Protein AF-A0A0H3DFQ1-F1 (afdb_monomer_lite)

Sequence (58 aa):
MALTYAKPAIDASTALPIEAGLALEADLITKCFASEDARHGLR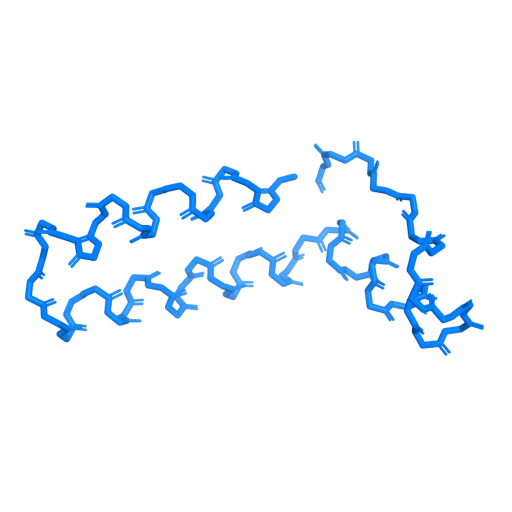SFVENGPWRATFRGR

Structure (mmCIF, N/CA/C/O backbone):
data_AF-A0A0H3DFQ1-F1
#
_entry.id   AF-A0A0H3DFQ1-F1
#
loop_
_atom_site.group_PDB
_atom_site.id
_atom_site.type_symbol
_atom_site.label_atom_id
_atom_site.label_alt_id
_atom_site.label_comp_id
_atom_site.label_asym_id
_atom_site.label_entity_id
_atom_site.label_seq_id
_atom_site.pdbx_PDB_ins_code
_atom_site.Cartn_x
_atom_site.Cartn_y
_atom_site.Cartn_z
_atom_site.occupancy
_atom_site.B_iso_or_equiv
_atom_site.auth_seq_id
_atom_site.auth_comp_id
_atom_site.auth_asym_id
_atom_site.auth_atom_id
_atom_site.pdbx_PDB_model_num
ATOM 1 N N . MET A 1 1 ? 0.388 2.705 8.202 1.00 57.91 1 MET A N 1
ATOM 2 C CA . MET A 1 1 ? 0.833 1.951 7.001 1.00 57.91 1 MET A CA 1
ATOM 3 C C . MET A 1 1 ? 0.152 2.319 5.676 1.00 57.91 1 MET A C 1
ATOM 5 O O . MET A 1 1 ? 0.703 2.023 4.625 1.00 57.91 1 MET A O 1
ATOM 9 N N . ALA A 1 2 ? -1.015 2.969 5.658 1.00 62.16 2 ALA A N 1
ATOM 10 C CA . ALA A 1 2 ? -1.705 3.267 4.393 1.00 62.16 2 ALA A CA 1
ATOM 11 C C . ALA A 1 2 ? -0.883 4.136 3.414 1.00 62.16 2 ALA A C 1
ATOM 13 O O . ALA A 1 2 ? -0.843 3.867 2.217 1.00 62.16 2 ALA A O 1
ATOM 14 N N . LEU A 1 3 ? -0.148 5.130 3.927 1.00 65.06 3 LEU A N 1
ATOM 15 C CA . LEU A 1 3 ? 0.664 6.039 3.105 1.00 65.06 3 LEU A CA 1
ATOM 16 C C . LEU A 1 3 ? 1.836 5.340 2.395 1.00 65.06 3 LEU A C 1
ATOM 18 O O . LEU A 1 3 ? 2.185 5.714 1.278 1.00 65.06 3 LEU A O 1
ATOM 22 N N . THR A 1 4 ? 2.413 4.300 3.006 1.00 69.94 4 THR A N 1
ATOM 23 C CA . THR A 1 4 ? 3.497 3.506 2.403 1.00 69.94 4 THR A CA 1
ATOM 24 C C . THR A 1 4 ? 3.022 2.620 1.254 1.00 69.94 4 THR A C 1
ATOM 26 O O . THR A 1 4 ? 3.846 2.230 0.438 1.00 69.94 4 THR A O 1
ATOM 29 N N . TYR A 1 5 ? 1.718 2.338 1.154 1.00 64.81 5 TYR A N 1
ATOM 30 C CA . TYR A 1 5 ? 1.124 1.633 0.012 1.00 64.81 5 TYR A CA 1
ATOM 31 C C . TYR A 1 5 ? 0.563 2.603 -1.038 1.00 64.81 5 TYR A C 1
ATOM 33 O O . TYR A 1 5 ? 0.679 2.347 -2.232 1.00 64.81 5 TYR A O 1
ATOM 41 N N . ALA A 1 6 ? 0.026 3.750 -0.612 1.00 70.19 6 ALA A N 1
ATOM 42 C CA . ALA A 1 6 ? -0.527 4.758 -1.516 1.00 70.19 6 ALA A CA 1
ATOM 43 C C . ALA A 1 6 ? 0.542 5.452 -2.378 1.00 70.19 6 ALA A C 1
ATOM 45 O O . ALA A 1 6 ? 0.316 5.697 -3.559 1.00 70.19 6 ALA A O 1
ATOM 46 N N . LYS A 1 7 ? 1.721 5.758 -1.818 1.00 77.44 7 LYS A N 1
ATOM 47 C CA . LYS A 1 7 ? 2.781 6.440 -2.576 1.00 77.44 7 LYS A CA 1
ATOM 48 C C . LYS A 1 7 ? 3.315 5.599 -3.755 1.00 77.44 7 LYS A C 1
ATOM 50 O O . LYS A 1 7 ? 3.330 6.120 -4.866 1.00 77.44 7 LYS A O 1
ATOM 55 N N . PRO A 1 8 ? 3.687 4.316 -3.573 1.00 70.50 8 PRO A N 1
ATOM 56 C CA . PRO A 1 8 ? 4.112 3.465 -4.684 1.00 70.50 8 PRO A CA 1
ATOM 57 C C . PRO A 1 8 ? 3.022 3.230 -5.732 1.00 70.50 8 PRO A C 1
ATOM 59 O O . PRO A 1 8 ? 3.347 3.142 -6.909 1.00 70.50 8 PRO A O 1
ATOM 62 N N . ALA A 1 9 ? 1.749 3.151 -5.326 1.00 67.31 9 ALA A N 1
ATOM 63 C CA . ALA A 1 9 ? 0.621 3.015 -6.249 1.00 67.31 9 ALA A CA 1
ATOM 64 C C . ALA A 1 9 ? 0.547 4.195 -7.234 1.00 67.31 9 ALA A C 1
ATOM 66 O O . ALA A 1 9 ? 0.529 3.998 -8.447 1.00 67.31 9 ALA A O 1
ATOM 67 N N . ILE A 1 10 ? 0.604 5.424 -6.712 1.00 75.69 10 ILE A N 1
ATOM 68 C CA . ILE A 1 10 ? 0.542 6.646 -7.523 1.00 75.69 10 ILE A CA 1
ATOM 69 C C . ILE A 1 10 ? 1.793 6.781 -8.402 1.00 75.69 10 ILE A C 1
ATOM 71 O O . ILE A 1 10 ? 1.676 7.030 -9.605 1.00 75.69 10 ILE A O 1
ATOM 75 N N . ASP A 1 11 ? 2.983 6.559 -7.835 1.00 77.00 11 ASP A N 1
ATOM 76 C CA . ASP A 1 11 ? 4.245 6.647 -8.580 1.00 77.00 11 ASP A CA 1
ATOM 77 C C . ASP A 1 11 ? 4.278 5.619 -9.736 1.00 77.00 11 ASP A C 1
ATOM 79 O O . ASP A 1 11 ? 4.708 5.934 -10.847 1.00 77.00 11 ASP A O 1
ATOM 83 N N . ALA A 1 12 ? 3.754 4.409 -9.513 1.00 69.94 12 ALA A N 1
ATOM 84 C CA . ALA A 1 12 ? 3.685 3.361 -10.527 1.00 69.94 12 ALA A CA 1
ATOM 85 C C . ALA A 1 12 ? 2.585 3.595 -11.576 1.00 69.94 12 ALA A C 1
ATOM 87 O O . ALA A 1 12 ? 2.797 3.262 -12.740 1.00 69.94 12 ALA A O 1
ATOM 88 N N . SER A 1 13 ? 1.455 4.213 -11.212 1.00 65.44 13 SER A N 1
ATOM 89 C CA . SER A 1 13 ? 0.378 4.551 -12.162 1.00 65.44 13 SER A CA 1
ATOM 90 C C . SER A 1 13 ? 0.844 5.481 -13.289 1.00 65.44 13 SE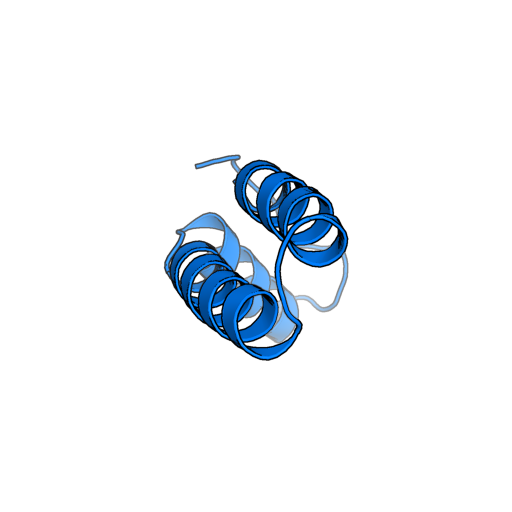R A C 1
ATOM 92 O O . SER A 1 13 ? 0.330 5.426 -14.401 1.00 65.44 13 SER A O 1
ATOM 94 N N . THR A 1 14 ? 1.863 6.302 -13.018 1.00 73.50 14 THR A N 1
ATOM 95 C CA . THR A 1 14 ? 2.430 7.241 -13.997 1.00 73.50 14 THR A CA 1
ATOM 96 C C . THR A 1 14 ? 3.510 6.586 -14.871 1.00 73.50 14 THR A C 1
ATOM 98 O O . THR A 1 14 ? 3.848 7.103 -15.933 1.00 73.50 14 THR A O 1
ATOM 101 N N . ALA A 1 15 ? 4.068 5.456 -14.427 1.00 77.81 15 ALA A N 1
ATOM 102 C CA . ALA A 1 15 ? 5.193 4.772 -15.067 1.00 77.81 15 ALA A CA 1
ATOM 103 C C . ALA A 1 15 ? 4.799 3.473 -15.796 1.00 77.81 15 ALA A C 1
ATOM 105 O O . ALA A 1 15 ? 5.588 2.960 -16.591 1.00 77.81 15 ALA A O 1
ATOM 106 N N . LEU A 1 16 ? 3.610 2.928 -15.525 1.00 76.81 16 LEU A N 1
ATOM 107 C CA . LEU A 1 16 ? 3.134 1.655 -16.064 1.00 76.81 16 LEU A CA 1
ATOM 108 C C . LEU A 1 16 ? 1.938 1.842 -17.012 1.00 76.81 16 LEU A C 1
ATOM 110 O O . LEU A 1 16 ? 1.167 2.787 -16.854 1.00 76.81 16 LEU A O 1
ATOM 114 N N . PRO A 1 17 ? 1.733 0.915 -17.967 1.00 84.00 17 PRO A N 1
ATOM 115 C CA . PRO A 1 17 ? 0.472 0.805 -18.695 1.00 84.00 17 PRO A CA 1
ATOM 116 C C . PRO A 1 17 ? -0.715 0.678 -17.732 1.00 84.00 17 PRO A C 1
ATOM 118 O O . PRO A 1 17 ? -0.587 0.068 -16.666 1.00 84.00 17 PRO A O 1
ATOM 121 N N . ILE A 1 18 ? -1.869 1.224 -18.122 1.00 82.31 18 ILE A N 1
ATOM 122 C CA . ILE A 1 18 ? -3.056 1.356 -17.264 1.00 82.31 18 ILE A CA 1
ATOM 123 C C . ILE A 1 18 ? -3.483 0.016 -16.644 1.00 82.31 18 ILE A C 1
ATOM 125 O O . ILE A 1 18 ? -3.810 -0.034 -15.462 1.00 82.31 18 ILE A O 1
ATOM 129 N N . GLU A 1 19 ? -3.398 -1.089 -17.387 1.00 86.75 19 GLU A N 1
ATOM 130 C CA . GLU A 1 19 ? -3.767 -2.426 -16.913 1.00 86.75 19 GLU A CA 1
ATOM 131 C C . GLU A 1 19 ? -2.817 -2.934 -15.819 1.00 86.75 19 GLU A C 1
ATOM 133 O O . GLU A 1 19 ? -3.251 -3.531 -14.832 1.00 86.75 19 GLU A O 1
ATOM 138 N N . ALA A 1 20 ? -1.517 -2.672 -15.974 1.00 80.06 20 ALA A N 1
ATOM 139 C CA . ALA A 1 20 ? -0.501 -3.053 -14.998 1.00 80.06 20 ALA A CA 1
ATOM 140 C C . ALA A 1 20 ? -0.573 -2.175 -13.738 1.00 80.06 20 ALA A C 1
ATOM 142 O O . ALA A 1 20 ? -0.429 -2.688 -12.627 1.00 80.06 20 ALA A O 1
ATOM 143 N N . GLY A 1 21 ? -0.852 -0.877 -13.902 1.00 82.69 21 GLY A N 1
ATOM 144 C CA . GLY A 1 21 ? -1.108 0.041 -12.790 1.00 82.69 21 GLY A CA 1
ATOM 145 C C . GLY A 1 21 ? -2.322 -0.386 -11.962 1.00 82.69 21 GLY A C 1
ATOM 146 O O 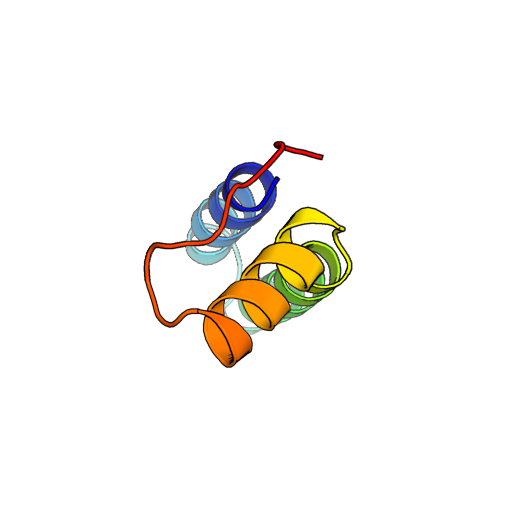. GLY A 1 21 ? -2.220 -0.497 -10.742 1.00 82.69 21 GLY A O 1
ATOM 147 N N . LEU A 1 22 ? -3.435 -0.731 -12.620 1.00 84.69 22 LEU A N 1
ATOM 148 C CA . LEU A 1 22 ? -4.665 -1.165 -11.949 1.00 84.69 22 LEU A CA 1
ATOM 149 C C . LEU A 1 22 ? -4.471 -2.467 -11.153 1.00 84.69 22 LEU A C 1
ATOM 151 O O . LEU A 1 22 ? -4.972 -2.604 -10.036 1.00 84.69 22 LEU A O 1
ATOM 155 N N . ALA A 1 23 ? -3.725 -3.427 -11.711 1.00 86.31 23 ALA A N 1
ATOM 156 C CA . ALA A 1 23 ? -3.417 -4.685 -11.032 1.00 86.31 23 ALA A CA 1
ATOM 157 C C . ALA A 1 23 ? -2.556 -4.467 -9.776 1.00 86.31 23 ALA A C 1
ATOM 159 O O . ALA A 1 23 ? -2.799 -5.085 -8.737 1.00 86.31 23 ALA A O 1
ATOM 160 N N . LEU A 1 24 ? -1.579 -3.559 -9.855 1.00 81.94 24 LEU A N 1
ATOM 161 C CA . LEU A 1 24 ? -0.741 -3.185 -8.719 1.00 81.94 24 LEU A CA 1
ATOM 162 C C . LEU A 1 24 ? -1.546 -2.448 -7.637 1.00 81.94 24 LEU A C 1
ATOM 164 O O . LEU A 1 24 ? -1.396 -2.743 -6.451 1.00 81.94 24 LEU A O 1
ATOM 168 N N . GLU A 1 25 ? -2.431 -1.530 -8.026 1.00 81.75 25 GLU A N 1
ATOM 169 C CA . GLU A 1 25 ? -3.325 -0.835 -7.096 1.00 81.75 25 GLU A CA 1
ATOM 170 C C . GLU A 1 25 ? -4.253 -1.800 -6.353 1.00 81.75 25 GLU A C 1
ATOM 172 O O . GLU A 1 25 ? -4.404 -1.684 -5.136 1.00 81.75 25 GLU A O 1
ATOM 177 N N . ALA A 1 26 ? -4.824 -2.788 -7.047 1.00 84.44 26 ALA A N 1
ATOM 178 C CA . ALA A 1 26 ? -5.694 -3.792 -6.437 1.00 84.44 26 ALA A CA 1
ATOM 179 C C . ALA A 1 26 ? -4.969 -4.628 -5.363 1.00 84.44 26 ALA A C 1
ATOM 181 O O . ALA A 1 26 ? -5.525 -4.889 -4.289 1.00 84.44 26 ALA A O 1
ATOM 182 N N . ASP A 1 27 ? -3.714 -5.009 -5.613 1.00 84.31 27 ASP A N 1
ATOM 183 C CA . ASP A 1 27 ? -2.878 -5.728 -4.644 1.00 84.31 27 ASP A CA 1
ATOM 184 C C . ASP A 1 27 ? -2.521 -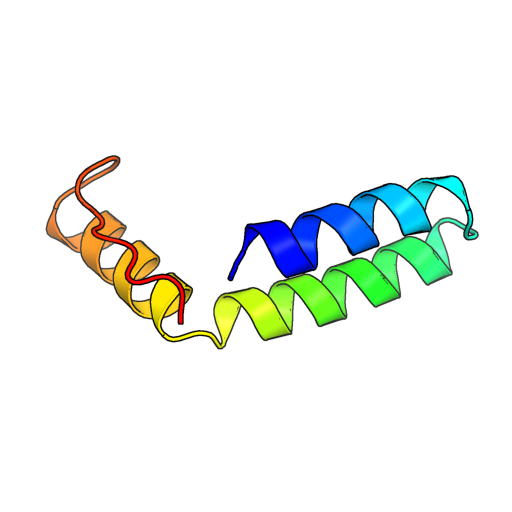4.844 -3.434 1.00 84.31 27 ASP A C 1
ATOM 186 O O . ASP A 1 27 ? -2.677 -5.256 -2.279 1.00 84.31 27 ASP A O 1
ATOM 190 N N . LEU A 1 28 ? -2.116 -3.595 -3.679 1.00 81.75 28 LEU A N 1
ATOM 191 C CA . LEU A 1 28 ? -1.751 -2.639 -2.629 1.00 81.75 28 LEU A CA 1
ATOM 192 C C . LEU A 1 28 ? -2.946 -2.249 -1.749 1.00 81.75 28 LEU A C 1
ATOM 194 O O . LEU A 1 28 ? -2.805 -2.174 -0.525 1.00 81.75 28 LEU A O 1
ATOM 198 N N . ILE A 1 29 ? -4.130 -2.064 -2.339 1.00 80.19 29 ILE A N 1
ATOM 199 C CA . ILE A 1 29 ? -5.385 -1.859 -1.608 1.00 80.19 29 ILE A CA 1
ATOM 200 C C . ILE A 1 29 ? -5.681 -3.079 -0.742 1.00 80.19 29 ILE A C 1
ATOM 202 O O . ILE A 1 29 ? -5.892 -2.930 0.459 1.00 80.19 29 ILE A O 1
ATOM 206 N N . THR A 1 30 ? -5.622 -4.287 -1.299 1.00 82.88 30 THR A N 1
ATOM 207 C CA . THR A 1 30 ? -5.895 -5.516 -0.538 1.00 82.88 30 THR A CA 1
ATOM 208 C C . THR A 1 30 ? -4.963 -5.650 0.671 1.00 82.88 30 THR A C 1
ATOM 210 O O . THR A 1 30 ? -5.420 -5.913 1.787 1.00 82.88 30 THR A O 1
ATOM 213 N N . LYS A 1 31 ? -3.666 -5.374 0.492 1.00 79.38 31 LYS A N 1
ATOM 214 C CA . LYS A 1 31 ? -2.670 -5.363 1.579 1.00 79.38 31 LYS A CA 1
ATOM 215 C C . LYS A 1 31 ? -2.941 -4.274 2.614 1.00 79.38 31 LYS A C 1
ATOM 217 O O . LYS A 1 31 ? -2.833 -4.526 3.814 1.00 79.38 31 LYS A O 1
ATOM 222 N N . CYS A 1 32 ? -3.340 -3.083 2.173 1.00 77.12 32 CYS A N 1
ATOM 223 C CA . CYS A 1 32 ? -3.714 -1.994 3.067 1.00 77.12 32 CYS A CA 1
ATOM 224 C C . CYS A 1 32 ? -4.944 -2.367 3.910 1.00 77.12 32 CYS A C 1
ATOM 226 O O . CYS A 1 32 ? -4.918 -2.195 5.127 1.00 77.12 32 CYS A O 1
ATOM 228 N N . PHE A 1 33 ? -5.986 -2.941 3.305 1.00 74.94 33 PHE A N 1
ATOM 229 C CA . PHE A 1 33 ? -7.200 -3.375 4.007 1.00 74.94 33 PHE A CA 1
ATOM 230 C C . PHE A 1 33 ? -6.975 -4.579 4.939 1.00 74.94 33 PHE A C 1
ATOM 232 O O . PHE A 1 33 ? -7.696 -4.733 5.925 1.00 74.94 33 PHE A O 1
ATOM 239 N N . ALA A 1 34 ? -5.958 -5.405 4.679 1.00 78.94 34 ALA A N 1
ATOM 240 C CA . ALA A 1 34 ? -5.566 -6.502 5.562 1.00 78.94 34 ALA A CA 1
ATOM 241 C C . ALA A 1 34 ? -4.836 -6.043 6.843 1.00 78.94 34 ALA A C 1
ATOM 243 O O . ALA A 1 34 ? -4.739 -6.829 7.791 1.00 78.94 34 ALA A O 1
ATOM 244 N N . SER A 1 35 ? -4.346 -4.797 6.888 1.00 75.44 35 SER A N 1
ATOM 245 C CA . SER A 1 35 ? -3.635 -4.240 8.048 1.00 75.44 35 SER A CA 1
ATOM 246 C C . SER A 1 35 ? -4.541 -4.038 9.270 1.00 75.44 35 SER A C 1
ATOM 248 O O . SER A 1 35 ? -5.760 -3.855 9.163 1.00 75.44 35 SER A O 1
ATOM 250 N N . GLU A 1 36 ? -3.939 -4.045 10.461 1.00 68.75 36 GLU A N 1
ATOM 251 C CA . GLU A 1 36 ? -4.667 -3.780 11.706 1.00 68.75 36 GLU A CA 1
ATOM 252 C C . GLU A 1 36 ? -5.203 -2.343 11.765 1.00 68.75 36 GLU A C 1
ATOM 254 O O . GLU A 1 36 ? -6.318 -2.133 12.256 1.00 68.75 36 GLU A O 1
ATOM 259 N N . ASP A 1 37 ? -4.456 -1.381 11.211 1.00 67.94 37 ASP A N 1
ATOM 260 C CA . ASP A 1 37 ? -4.875 0.016 11.050 1.00 67.94 37 ASP A CA 1
ATOM 261 C C . ASP A 1 37 ? -6.187 0.126 10.244 1.00 67.94 37 ASP A C 1
ATOM 263 O O . ASP A 1 37 ? -7.086 0.878 10.629 1.00 67.94 37 ASP A O 1
ATOM 267 N N . ALA A 1 38 ? -6.344 -0.64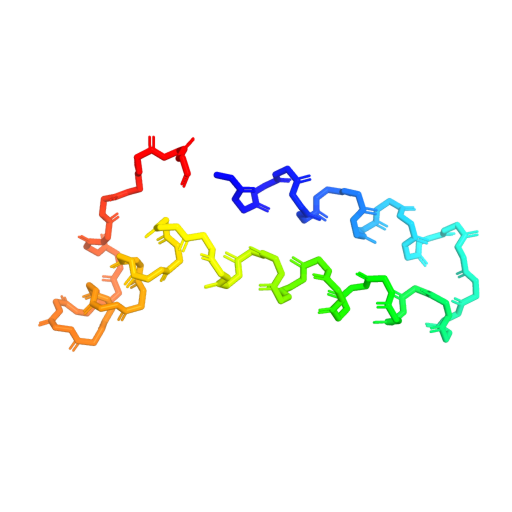5 9.160 1.00 68.25 38 ALA A N 1
ATOM 268 C CA . ALA A 1 38 ? -7.557 -0.611 8.340 1.00 68.25 38 ALA A CA 1
ATOM 269 C C . ALA A 1 38 ? -8.766 -1.238 9.046 1.00 68.25 38 ALA A C 1
ATOM 271 O O . ALA A 1 38 ? -9.859 -0.670 9.002 1.00 68.25 38 ALA A O 1
ATOM 272 N N . ARG A 1 39 ? -8.585 -2.356 9.766 1.00 71.81 39 ARG A N 1
ATOM 273 C CA . ARG A 1 39 ? -9.670 -2.943 10.579 1.00 71.81 39 ARG A CA 1
ATOM 274 C C . ARG A 1 39 ? -10.116 -2.007 11.696 1.00 71.81 39 ARG A C 1
ATOM 276 O O . ARG A 1 39 ? -11.317 -1.878 11.931 1.00 71.81 39 ARG A O 1
ATOM 283 N N . HIS A 1 40 ? -9.176 -1.355 12.383 1.00 70.44 40 HIS A N 1
ATOM 284 C CA . HIS A 1 40 ? -9.510 -0.367 13.410 1.00 70.44 40 HIS A CA 1
ATOM 285 C C . HIS A 1 40 ? -10.194 0.863 12.817 1.00 70.44 40 HIS A C 1
ATOM 287 O O . HIS A 1 40 ? -11.182 1.326 13.384 1.00 70.44 40 HIS A O 1
ATOM 293 N N . GLY A 1 41 ? -9.712 1.351 11.673 1.00 70.75 41 GLY A N 1
ATOM 294 C CA . GLY A 1 41 ? -10.312 2.462 10.943 1.00 70.75 41 GLY A CA 1
ATOM 295 C C . GLY A 1 41 ? -11.753 2.179 10.527 1.00 70.75 41 GLY A C 1
ATOM 296 O O . GLY A 1 41 ? -12.630 2.978 10.845 1.00 70.75 41 GLY A O 1
ATOM 297 N N . LEU A 1 42 ? -12.021 1.028 9.895 1.00 73.81 42 LEU A N 1
ATOM 298 C CA . LEU A 1 42 ? -13.376 0.647 9.474 1.00 73.81 42 LEU A CA 1
ATOM 299 C C . LEU A 1 42 ? -14.318 0.440 10.661 1.00 73.81 42 LEU A C 1
ATOM 301 O O . LEU A 1 42 ? -15.438 0.944 10.647 1.00 73.81 42 LEU A O 1
ATOM 305 N N . ARG A 1 43 ? -13.873 -0.278 11.699 1.00 72.75 43 ARG A N 1
ATOM 306 C CA . ARG A 1 43 ? -14.689 -0.509 12.899 1.00 72.75 43 ARG A CA 1
ATOM 307 C C . ARG A 1 43 ? -15.007 0.805 13.610 1.00 72.75 43 ARG A C 1
ATOM 309 O O . ARG A 1 43 ? -16.162 1.065 13.920 1.00 72.75 43 ARG A O 1
ATOM 316 N N . SER A 1 44 ? -14.006 1.666 13.794 1.00 68.06 44 SER A N 1
ATOM 317 C CA . SER A 1 44 ? -14.200 2.989 14.391 1.00 68.06 44 SER A CA 1
ATOM 318 C C . SER A 1 44 ? -15.113 3.871 13.538 1.00 68.06 44 SER A C 1
ATOM 320 O O . SER A 1 44 ? -15.969 4.551 14.093 1.00 68.06 44 SER A O 1
ATOM 322 N N . PHE A 1 45 ? -14.997 3.814 12.209 1.00 72.31 45 PHE A N 1
ATOM 323 C CA . PHE A 1 45 ? -15.877 4.541 11.297 1.00 72.31 45 PHE A CA 1
ATOM 324 C C . PHE A 1 45 ? -17.346 4.125 11.455 1.00 72.31 45 PHE A C 1
ATOM 326 O O . PHE A 1 45 ? -18.215 4.991 11.520 1.00 72.31 45 PHE A O 1
ATOM 333 N N . VAL A 1 46 ? -17.616 2.820 11.566 1.00 77.00 46 VAL A N 1
ATOM 334 C CA . VAL A 1 46 ? -18.973 2.281 11.757 1.00 77.00 46 VAL A CA 1
ATOM 335 C C . VAL A 1 46 ? -19.521 2.594 13.153 1.00 77.00 46 VAL A C 1
ATOM 337 O O . VAL A 1 46 ? -20.681 2.972 13.279 1.00 77.00 46 VAL A O 1
ATOM 340 N N . GLU A 1 47 ? -18.707 2.456 14.199 1.00 74.38 47 GLU A N 1
ATOM 341 C CA . GLU A 1 47 ? -19.157 2.596 15.592 1.00 74.38 47 GLU A CA 1
ATOM 342 C C . GLU A 1 47 ? -19.209 4.051 16.082 1.00 74.38 47 GLU A C 1
ATOM 344 O O . GLU A 1 47 ? -20.077 4.411 16.872 1.00 74.38 47 GLU A O 1
ATOM 349 N N . ASN A 1 48 ? -18.268 4.892 15.650 1.00 70.56 48 ASN A N 1
ATOM 350 C CA . ASN A 1 48 ? -18.031 6.223 16.220 1.00 70.56 48 ASN A CA 1
ATOM 351 C C . ASN A 1 48 ? -18.159 7.356 15.188 1.00 70.56 48 ASN A C 1
ATOM 353 O O . ASN A 1 48 ? -18.063 8.533 15.546 1.00 70.56 48 ASN A O 1
ATOM 357 N N . GLY A 1 49 ? -18.392 7.019 13.919 1.00 63.72 49 GLY A N 1
ATOM 358 C CA . GLY A 1 49 ? -18.462 7.979 12.828 1.00 63.72 49 GLY A CA 1
ATOM 359 C C . GLY A 1 49 ? -17.086 8.446 12.332 1.00 63.72 49 GLY A C 1
ATOM 360 O O . GLY A 1 49 ? -16.036 8.081 12.877 1.00 63.72 49 GLY A O 1
ATOM 361 N N . PRO A 1 50 ? -17.067 9.251 11.257 1.00 65.19 50 PRO A N 1
ATOM 362 C CA . PRO A 1 50 ? -15.833 9.732 10.647 1.00 65.19 50 PRO A CA 1
ATOM 363 C C . PRO A 1 50 ? -14.989 10.545 11.644 1.00 65.19 50 PRO A C 1
ATOM 365 O O . PRO A 1 50 ? -15.526 11.224 12.515 1.00 65.19 50 PRO A O 1
ATOM 368 N N . TRP A 1 51 ? -13.661 10.493 11.486 1.00 58.53 51 TRP A N 1
ATOM 369 C CA . TRP A 1 51 ? -12.651 11.235 12.270 1.00 58.53 51 TRP A CA 1
ATOM 370 C C . TRP A 1 51 ? -12.333 10.758 13.695 1.00 58.53 51 TRP A C 1
ATOM 372 O O . TRP A 1 51 ? -11.487 11.366 14.347 1.00 58.53 51 TRP A O 1
ATOM 382 N N . ARG A 1 52 ? -12.920 9.659 14.183 1.00 63.34 52 ARG A N 1
ATOM 383 C CA . ARG A 1 52 ? -12.629 9.134 15.538 1.00 63.34 52 ARG A CA 1
ATOM 384 C C . ARG A 1 52 ? -11.681 7.931 15.587 1.00 63.34 52 ARG A C 1
ATOM 386 O O . ARG A 1 52 ? -11.453 7.376 16.659 1.00 63.34 52 ARG A O 1
ATOM 393 N N . ALA A 1 53 ? -11.111 7.542 14.448 1.00 62.38 53 ALA A N 1
ATOM 394 C CA . ALA A 1 53 ? -10.191 6.416 14.363 1.00 62.38 53 ALA A CA 1
ATOM 395 C C . ALA A 1 53 ? -8.777 6.802 14.822 1.00 62.38 53 ALA A C 1
ATOM 397 O O . ALA A 1 53 ? -8.153 7.706 14.267 1.00 62.38 53 ALA A O 1
ATOM 398 N N . THR A 1 54 ? -8.249 6.075 15.807 1.00 63.38 54 THR A N 1
ATOM 399 C CA . THR A 1 54 ? -6.857 6.207 16.251 1.00 63.38 54 THR A CA 1
ATOM 400 C C . THR A 1 54 ? -5.988 5.212 15.488 1.00 63.38 54 THR A C 1
ATOM 402 O O . THR A 1 54 ? -6.036 4.010 15.751 1.00 63.38 54 THR A O 1
ATOM 405 N N . PHE A 1 55 ? -5.186 5.703 14.546 1.00 63.91 55 PHE A N 1
ATOM 406 C CA . PHE A 1 55 ? -4.254 4.875 13.776 1.00 63.91 55 PHE A CA 1
ATOM 407 C C . PHE A 1 55 ? -2.952 4.684 14.557 1.00 63.91 55 PHE A C 1
ATOM 409 O O . PHE A 1 55 ? -2.391 5.654 15.072 1.00 63.91 55 PHE A O 1
ATOM 416 N N . ARG A 1 56 ? -2.472 3.440 14.674 1.00 63.56 56 ARG A N 1
ATOM 417 C CA . ARG A 1 56 ? -1.253 3.117 15.442 1.00 63.56 56 ARG A CA 1
ATOM 418 C C . ARG A 1 56 ? -0.025 2.930 14.552 1.00 63.56 56 ARG A C 1
ATOM 420 O O . ARG A 1 56 ? 1.077 2.800 15.083 1.00 63.56 56 ARG A O 1
ATOM 427 N N . GLY A 1 57 ? -0.193 2.975 13.231 1.00 58.00 57 GLY A N 1
ATOM 428 C CA . GLY A 1 57 ? 0.913 2.967 12.278 1.00 58.00 57 GLY A CA 1
ATOM 429 C C . GLY A 1 57 ? 1.542 1.588 12.095 1.00 58.00 57 GLY A C 1
ATOM 430 O O . GLY A 1 57 ? 2.725 1.522 11.765 1.00 58.00 57 GLY A O 1
ATOM 431 N N . ARG A 1 58 ? 0.773 0.514 12.309 1.00 53.47 58 ARG A N 1
ATOM 432 C CA . ARG A 1 58 ? 1.215 -0.884 12.209 1.00 53.47 58 ARG A CA 1
ATOM 433 C C . ARG A 1 58 ? 0.289 -1.711 11.329 1.00 53.47 58 ARG A C 1
ATOM 435 O O . ARG A 1 58 ? -0.905 -1.352 11.201 1.00 53.47 58 ARG A O 1
#

InterPro domains:
  IPR014748 Enoyl-CoA hydratase, C-terminal [G3DSA:1.10.12.10] (1-58)
  IPR029045 ClpP/crotonase-like domain superfamily [SSF52096] (2-49)

pLDDT: mean 72.65, std 8.13, range [53.47, 86.75]

Radius of gyration: 13.37 Å; chains: 1; bounding box: 24×18×35 Å

Secondary structure (DSSP, 8-state):
-HHHHHHHHHHHHTTS-HHHHHHHHHHHHHHHHHSHHHHHHHHHHHHH-TT-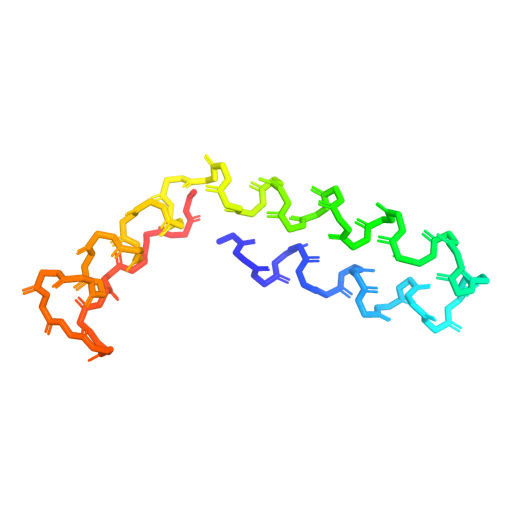------

Foldseek 3Di:
DLVVLVVVLVVVCVVDDVVVSVVSNVVSVVVVCPDPQNVQQVVCCVPPNPPPGDGPPD

Organism: Amycolatopsis mediterranei (strain U-32) (NCBI:txid749927)